Protein AF-A0A662TSQ7-F1 (afdb_monomer_lite)

Foldseek 3Di:
DKDFQPDKDKDAFQFKWKKKKKKKWAKADDADAPKWKWKFKDKQNQTFPVRDTDTQAHNVRHRDIGMDITIDGTDGGGIIMMTMMMDMPDDDMHIPPMDMDMDIGHD

Sequence (107 aa):
TYKPTGCNATINTDRDTAFIITYSAVSTTPFDVGNTLYIKCTIDGVDAEPGIDIPIADDTHVNLTATFTFYNASVPAGTHNIAIWFKSNGGNVSLNNQTLAVITLPA

Structure (mmCIF, N/CA/C/O backbone):
data_AF-A0A662TSQ7-F1
#
_entry.id   AF-A0A662TSQ7-F1
#
loop_
_atom_site.group_PDB
_atom_site.id
_atom_site.type_symbol
_atom_site.label_atom_id
_atom_site.label_alt_id
_atom_site.label_comp_id
_atom_site.label_asym_id
_atom_site.label_entity_id
_atom_site.label_seq_id
_atom_site.pdbx_PDB_ins_code
_atom_site.Cartn_x
_atom_site.Cartn_y
_atom_site.Cartn_z
_atom_site.occupancy
_atom_site.B_iso_or_equiv
_atom_site.auth_seq_id
_atom_site.auth_comp_id
_atom_site.auth_asym_id
_atom_site.auth_atom_id
_atom_site.pdbx_PDB_model_num
ATOM 1 N N . THR A 1 1 ? -4.130 0.922 -15.774 1.00 84.56 1 THR A N 1
ATOM 2 C CA . THR A 1 1 ? -5.180 0.431 -14.851 1.00 84.56 1 THR A CA 1
ATOM 3 C C . THR A 1 1 ? -4.536 -0.123 -13.602 1.00 84.56 1 THR A C 1
ATOM 5 O O . THR A 1 1 ? -3.464 -0.706 -13.728 1.00 84.56 1 THR A O 1
ATOM 8 N N . TYR A 1 2 ? -5.146 0.065 -12.430 1.00 91.69 2 TYR A N 1
ATOM 9 C CA . TYR A 1 2 ? -4.622 -0.509 -11.187 1.00 91.69 2 TYR A CA 1
ATOM 10 C C . TYR A 1 2 ? -4.823 -2.018 -11.127 1.00 91.69 2 TYR A C 1
ATOM 12 O O . TYR A 1 2 ? -5.822 -2.545 -11.618 1.00 91.69 2 TYR A O 1
ATOM 20 N N . LYS A 1 3 ? -3.868 -2.687 -10.491 1.00 91.50 3 LYS A N 1
ATOM 21 C CA . LYS A 1 3 ? -3.899 -4.103 -10.140 1.00 91.50 3 LYS A CA 1
ATOM 22 C C . LYS A 1 3 ? -3.537 -4.238 -8.655 1.00 91.50 3 LYS A C 1
ATOM 24 O O . LYS A 1 3 ? -2.717 -3.454 -8.176 1.00 91.50 3 LYS A O 1
ATOM 29 N N . PRO A 1 4 ? -4.133 -5.178 -7.908 1.00 92.06 4 PRO A N 1
ATOM 30 C CA . PRO A 1 4 ? -3.730 -5.420 -6.525 1.00 92.06 4 PRO A CA 1
ATOM 31 C C . PRO A 1 4 ? -2.325 -6.043 -6.500 1.00 92.06 4 PRO A C 1
ATOM 33 O O . PRO A 1 4 ? -2.028 -6.890 -7.343 1.00 92.06 4 PRO A O 1
ATOM 36 N N . THR A 1 5 ? -1.458 -5.652 -5.558 1.00 86.44 5 THR A N 1
ATOM 37 C CA . THR A 1 5 ? -0.082 -6.196 -5.486 1.00 86.44 5 THR A CA 1
ATOM 38 C C . THR A 1 5 ? -0.009 -7.611 -4.899 1.00 86.44 5 THR A C 1
ATOM 40 O O . THR A 1 5 ? 1.015 -8.278 -5.021 1.00 86.44 5 THR A O 1
ATOM 43 N N . GLY A 1 6 ? -1.094 -8.086 -4.284 1.00 84.19 6 GLY A N 1
ATOM 44 C CA . GLY A 1 6 ? -1.147 -9.339 -3.525 1.00 84.19 6 GLY A CA 1
ATOM 45 C C . GLY A 1 6 ? -0.920 -9.141 -2.024 1.00 84.19 6 GLY A C 1
ATOM 46 O O . GLY A 1 6 ? -1.378 -9.964 -1.238 1.00 84.19 6 GLY A O 1
ATOM 47 N N . CYS A 1 7 ? -0.318 -8.021 -1.610 1.00 92.12 7 CYS A N 1
ATOM 48 C CA . CYS A 1 7 ? -0.244 -7.622 -0.207 1.00 92.12 7 CYS A CA 1
ATOM 49 C C . CYS A 1 7 ? -1.526 -6.906 0.231 1.00 92.12 7 CYS A C 1
ATOM 51 O O . CYS A 1 7 ? -1.873 -5.832 -0.266 1.00 92.12 7 CYS A O 1
ATOM 53 N N . ASN A 1 8 ? -2.213 -7.507 1.195 1.00 96.00 8 ASN A N 1
ATOM 54 C CA . ASN A 1 8 ? -3.377 -6.953 1.871 1.00 96.00 8 ASN A CA 1
ATOM 55 C C . ASN A 1 8 ? -3.356 -7.366 3.347 1.00 96.00 8 ASN A C 1
ATOM 57 O O . ASN A 1 8 ? -2.596 -8.250 3.744 1.00 96.00 8 ASN A O 1
ATOM 61 N N . ALA A 1 9 ? -4.165 -6.695 4.158 1.00 97.06 9 ALA A N 1
ATOM 62 C CA . ALA A 1 9 ? -4.355 -7.032 5.558 1.00 97.06 9 ALA A CA 1
ATOM 63 C C . ALA A 1 9 ? -5.803 -6.765 5.970 1.00 97.06 9 ALA A C 1
ATOM 65 O O . ALA A 1 9 ? -6.417 -5.809 5.501 1.00 97.06 9 ALA A O 1
ATOM 66 N N . THR A 1 10 ? -6.317 -7.571 6.893 1.00 97.88 10 THR A N 1
ATOM 67 C CA . THR A 1 10 ? -7.575 -7.297 7.592 1.00 97.88 10 THR A CA 1
ATOM 68 C C . THR A 1 10 ? -7.256 -7.033 9.056 1.00 97.88 10 THR A C 1
ATOM 70 O O . THR A 1 10 ? -6.639 -7.870 9.716 1.00 97.88 10 THR A O 1
ATOM 73 N N . ILE A 1 11 ? -7.657 -5.866 9.553 1.00 97.56 11 ILE A N 1
ATOM 74 C CA . ILE A 1 11 ? -7.382 -5.400 10.914 1.00 97.56 11 ILE A CA 1
ATOM 75 C C . ILE A 1 11 ? -8.707 -5.216 11.646 1.00 97.56 11 ILE A C 1
ATOM 77 O O . ILE A 1 11 ? -9.641 -4.643 11.095 1.00 97.56 11 ILE A O 1
ATOM 81 N N . ASN A 1 12 ? -8.777 -5.698 12.886 1.00 97.19 12 ASN A N 1
ATOM 82 C CA . ASN A 1 12 ? -9.926 -5.504 13.766 1.00 97.19 12 ASN A CA 1
ATOM 83 C C . ASN A 1 12 ? -9.536 -4.567 14.906 1.00 97.19 12 ASN A C 1
ATOM 85 O O . ASN A 1 12 ? -8.540 -4.819 15.588 1.00 97.19 12 ASN A O 1
ATOM 89 N N . THR A 1 13 ? -10.330 -3.527 15.126 1.00 96.06 13 THR A N 1
ATOM 90 C CA . THR A 1 13 ? -10.159 -2.562 16.215 1.00 96.06 13 THR A CA 1
ATOM 91 C C . THR A 1 13 ? -11.418 -2.498 17.074 1.00 96.06 13 THR A C 1
ATOM 93 O O . THR A 1 13 ? -12.538 -2.618 16.583 1.00 96.06 13 THR A O 1
ATOM 96 N N . ASP A 1 14 ? -11.241 -2.328 18.381 1.00 95.88 14 ASP A N 1
ATOM 97 C CA . ASP A 1 14 ? -12.319 -2.206 19.372 1.00 95.88 14 ASP A CA 1
ATOM 98 C C . ASP A 1 14 ? -12.709 -0.746 19.665 1.00 95.88 14 ASP A C 1
ATOM 100 O O . ASP A 1 14 ? -13.674 -0.481 20.382 1.00 95.88 14 ASP A O 1
ATOM 104 N N . ARG A 1 15 ? -11.956 0.201 19.103 1.00 94.88 15 ARG A N 1
ATOM 105 C CA . ARG A 1 15 ? -12.117 1.650 19.238 1.00 94.88 15 ARG A CA 1
ATOM 106 C C . ARG A 1 15 ? -11.543 2.366 18.023 1.00 94.88 15 ARG A C 1
ATOM 108 O O . ARG A 1 15 ? -10.771 1.784 17.256 1.00 94.88 15 ARG A O 1
ATOM 115 N N . ASP A 1 16 ? -11.846 3.650 17.921 1.00 95.88 16 ASP A N 1
ATOM 116 C CA . ASP A 1 16 ? -11.269 4.523 16.907 1.00 95.88 16 ASP A CA 1
ATOM 117 C C . ASP A 1 16 ? -9.739 4.569 17.049 1.00 95.88 16 ASP A C 1
ATOM 119 O O . ASP A 1 16 ? -9.192 4.682 18.152 1.00 95.88 16 ASP A O 1
ATOM 123 N N . THR A 1 17 ? -9.043 4.385 15.930 1.00 96.62 17 THR A N 1
ATOM 124 C CA . THR A 1 17 ? -7.615 4.056 15.903 1.00 96.62 17 THR A CA 1
ATOM 125 C C . THR A 1 17 ? -6.941 4.714 14.700 1.00 96.62 17 THR A C 1
ATOM 127 O O . THR A 1 17 ? -7.460 4.675 13.587 1.00 96.62 17 THR A O 1
ATOM 130 N N . ALA A 1 18 ? -5.751 5.273 14.896 1.00 96.81 18 ALA A N 1
ATOM 131 C CA . ALA A 1 18 ? -4.878 5.711 13.816 1.00 96.81 18 ALA A CA 1
ATOM 132 C C . ALA A 1 18 ? -4.144 4.515 13.190 1.00 96.81 18 ALA A C 1
ATOM 134 O O . ALA A 1 18 ? -3.588 3.670 13.900 1.00 96.81 18 ALA A O 1
ATOM 135 N N . PHE A 1 19 ? -4.100 4.450 11.859 1.00 97.81 19 PHE A N 1
ATOM 136 C CA . PHE A 1 19 ? -3.359 3.428 11.117 1.00 97.81 19 PHE A CA 1
ATOM 137 C C . PHE A 1 19 ? -2.091 4.031 10.519 1.00 97.81 19 PHE A C 1
ATOM 139 O O . PHE A 1 19 ? -2.148 5.029 9.803 1.00 97.81 19 PHE A O 1
ATOM 146 N N . ILE A 1 20 ? -0.954 3.381 10.766 1.00 97.81 20 ILE A N 1
ATOM 147 C CA . ILE A 1 20 ? 0.308 3.611 10.060 1.00 97.81 20 ILE A CA 1
ATOM 148 C C . ILE A 1 20 ? 0.603 2.348 9.258 1.00 97.81 20 ILE A C 1
ATOM 150 O O . ILE A 1 20 ? 0.755 1.265 9.822 1.00 97.81 20 ILE A O 1
ATOM 154 N N . ILE A 1 21 ? 0.657 2.481 7.939 1.00 98.00 21 ILE A N 1
ATOM 155 C CA . ILE A 1 21 ? 0.750 1.361 7.008 1.00 98.00 21 ILE A CA 1
ATOM 156 C C . ILE A 1 21 ? 2.049 1.503 6.235 1.00 98.00 21 ILE A C 1
ATOM 158 O O . ILE A 1 21 ? 2.185 2.401 5.411 1.00 98.00 21 ILE A O 1
ATOM 162 N N . THR A 1 22 ? 2.995 0.605 6.468 1.00 97.69 22 THR A N 1
ATOM 163 C CA . THR A 1 22 ? 4.266 0.590 5.748 1.00 97.69 22 THR A CA 1
ATOM 164 C C . THR A 1 22 ? 4.250 -0.529 4.725 1.00 97.69 22 THR A C 1
ATOM 166 O O . THR A 1 22 ? 4.019 -1.689 5.066 1.00 97.69 22 THR A O 1
ATOM 169 N N . TYR A 1 23 ? 4.528 -0.192 3.473 1.00 97.38 23 TYR A N 1
ATOM 170 C CA . TYR A 1 23 ? 4.681 -1.151 2.391 1.00 97.38 23 TYR A CA 1
ATOM 171 C C . TYR A 1 23 ? 6.081 -1.050 1.801 1.00 97.38 23 TYR A C 1
ATOM 173 O O . TYR A 1 23 ? 6.560 0.051 1.529 1.00 97.38 23 TYR A O 1
ATOM 181 N N . SER A 1 24 ? 6.720 -2.190 1.572 1.00 96.00 24 SER A N 1
ATOM 182 C CA . SER A 1 24 ? 7.977 -2.270 0.839 1.00 96.00 24 SER A CA 1
ATOM 183 C C . SER A 1 24 ? 7.898 -3.306 -0.267 1.00 96.00 24 SER A C 1
ATOM 185 O O . SER A 1 24 ? 7.182 -4.300 -0.151 1.00 96.00 24 SER A O 1
ATOM 187 N N . ALA A 1 25 ? 8.630 -3.072 -1.351 1.00 94.75 25 ALA A N 1
ATOM 188 C CA . ALA A 1 25 ? 8.783 -4.040 -2.424 1.00 94.75 25 ALA A CA 1
ATOM 189 C C . ALA A 1 25 ? 10.036 -3.764 -3.252 1.00 94.75 25 ALA A C 1
ATOM 191 O O . ALA A 1 25 ? 10.594 -2.667 -3.227 1.00 94.75 25 ALA A O 1
ATOM 192 N N . VAL A 1 26 ? 10.437 -4.771 -4.022 1.00 91.62 26 VAL A N 1
ATOM 193 C CA . VAL A 1 26 ? 11.479 -4.674 -5.042 1.00 91.62 26 VAL A CA 1
ATOM 194 C C . VAL A 1 26 ? 10.818 -4.719 -6.409 1.00 91.62 26 VAL A C 1
ATOM 196 O O . VAL A 1 26 ? 10.149 -5.695 -6.753 1.00 91.62 26 VAL A O 1
ATOM 199 N N . SER A 1 27 ? 11.008 -3.675 -7.207 1.00 88.00 27 SER A N 1
ATOM 200 C CA . SER A 1 27 ? 10.638 -3.704 -8.619 1.00 88.00 27 SER A CA 1
ATOM 201 C C . SER A 1 27 ? 11.679 -4.513 -9.396 1.00 88.00 27 SER A C 1
ATOM 203 O O . SER A 1 27 ? 12.877 -4.388 -9.150 1.00 88.00 27 SER A O 1
ATOM 205 N N . THR A 1 28 ? 11.245 -5.371 -10.318 1.00 80.06 28 THR A N 1
ATOM 206 C CA . THR A 1 28 ? 12.166 -6.179 -11.134 1.00 80.06 28 THR A CA 1
ATOM 207 C C . THR A 1 28 ? 12.013 -5.908 -12.620 1.00 80.06 28 THR A C 1
ATOM 209 O O . THR A 1 28 ? 10.961 -5.463 -13.083 1.00 80.06 28 THR A O 1
ATOM 212 N N . THR A 1 29 ? 13.103 -6.143 -13.348 1.00 69.94 29 THR A N 1
ATOM 213 C CA . THR A 1 29 ? 13.211 -5.951 -14.795 1.00 69.94 29 THR A CA 1
ATOM 214 C C . THR A 1 29 ? 12.399 -6.985 -15.587 1.00 69.94 29 THR A C 1
ATOM 216 O O . THR A 1 29 ? 12.147 -8.086 -15.088 1.00 69.94 29 THR A O 1
ATOM 219 N N . PRO A 1 30 ? 12.027 -6.669 -16.844 1.00 66.06 30 PRO A N 1
ATOM 220 C CA . PRO A 1 30 ? 12.382 -5.462 -17.608 1.00 66.06 30 PRO A CA 1
ATOM 221 C C . PRO A 1 30 ? 11.524 -4.227 -17.273 1.00 66.06 30 PRO A C 1
ATOM 223 O O . PRO A 1 30 ? 10.303 -4.305 -17.211 1.00 66.06 30 PRO A O 1
ATOM 226 N N . PHE A 1 31 ? 12.176 -3.070 -17.115 1.00 74.50 31 PHE A N 1
ATOM 227 C CA . PHE A 1 31 ? 11.532 -1.759 -17.257 1.00 74.50 31 PHE A CA 1
ATOM 228 C C . PHE A 1 31 ? 11.871 -1.218 -18.640 1.00 74.50 31 PHE A C 1
ATOM 230 O O . PHE A 1 31 ? 13.048 -1.158 -18.996 1.00 74.50 31 PHE A O 1
ATOM 237 N N . ASP A 1 32 ? 10.860 -0.807 -19.401 1.00 76.88 32 ASP A N 1
ATOM 238 C CA . ASP A 1 32 ? 11.113 -0.005 -20.596 1.00 76.88 32 ASP A CA 1
ATOM 239 C C . ASP A 1 32 ? 11.440 1.439 -20.195 1.00 76.88 32 ASP A C 1
ATOM 241 O O . ASP A 1 32 ? 10.940 1.952 -19.190 1.00 76.88 32 ASP A O 1
ATOM 245 N N . VAL A 1 33 ? 12.275 2.092 -21.002 1.00 80.00 33 VAL A N 1
ATOM 246 C CA . VAL A 1 33 ? 12.682 3.490 -20.808 1.00 80.00 33 VAL A CA 1
ATOM 247 C C . VAL A 1 33 ? 11.454 4.405 -20.763 1.00 80.00 33 VAL A C 1
ATOM 249 O O . VAL A 1 33 ? 10.565 4.299 -21.609 1.00 80.00 33 VAL A O 1
ATOM 252 N N . GLY A 1 34 ? 11.418 5.316 -19.790 1.00 80.62 34 GLY A N 1
ATOM 253 C CA . GLY A 1 34 ? 10.302 6.235 -19.549 1.00 80.62 34 GLY A CA 1
ATOM 254 C C . GLY A 1 34 ? 9.130 5.647 -18.751 1.00 80.62 34 GLY A C 1
ATOM 255 O O . GLY A 1 34 ? 8.141 6.352 -18.516 1.00 80.62 34 GLY A O 1
ATOM 256 N N . ASN A 1 35 ? 9.216 4.386 -18.312 1.00 86.00 35 ASN A N 1
ATOM 257 C CA . ASN A 1 35 ? 8.182 3.793 -17.473 1.00 86.00 35 ASN A CA 1
ATOM 258 C C . ASN A 1 35 ? 8.383 4.117 -15.991 1.00 86.00 35 ASN A C 1
ATOM 260 O O . ASN A 1 35 ? 9.491 4.105 -15.462 1.00 86.00 35 ASN A O 1
ATOM 264 N N . THR A 1 36 ? 7.269 4.316 -15.298 1.00 89.38 36 THR A N 1
ATOM 265 C CA . THR A 1 36 ? 7.199 4.509 -13.856 1.00 89.38 36 THR A CA 1
ATOM 266 C C . THR A 1 36 ? 6.110 3.613 -13.288 1.00 89.38 36 THR A C 1
ATOM 268 O O . THR A 1 36 ? 4.961 3.602 -13.747 1.00 89.38 36 THR A O 1
ATOM 271 N N . LEU A 1 37 ? 6.487 2.862 -12.261 1.00 90.88 37 LEU A N 1
ATOM 272 C CA . LEU A 1 37 ? 5.577 2.082 -11.452 1.00 90.88 37 LEU A CA 1
ATOM 273 C C . LEU A 1 37 ? 5.116 2.939 -10.276 1.00 90.88 37 LEU A C 1
ATOM 275 O O . LEU A 1 37 ? 5.930 3.460 -9.516 1.00 90.88 37 LEU A O 1
ATOM 279 N N . TYR A 1 38 ? 3.806 3.030 -10.102 1.00 93.56 38 TYR A N 1
ATOM 280 C CA . TYR A 1 38 ? 3.178 3.734 -8.996 1.00 93.56 38 TYR A CA 1
ATOM 281 C C . TYR A 1 38 ? 2.459 2.759 -8.082 1.00 93.56 38 TYR A C 1
ATOM 283 O O . TYR A 1 38 ? 1.895 1.766 -8.552 1.00 93.56 38 TYR A O 1
ATOM 291 N N . ILE A 1 39 ? 2.415 3.089 -6.797 1.00 95.56 39 ILE A N 1
ATOM 292 C CA . ILE A 1 39 ? 1.598 2.410 -5.800 1.00 95.56 39 ILE A CA 1
ATOM 293 C C . ILE A 1 39 ? 0.622 3.372 -5.134 1.00 95.56 39 ILE A C 1
ATOM 295 O O . ILE A 1 39 ? 0.851 4.580 -5.078 1.00 95.56 39 ILE A O 1
ATOM 299 N N . LYS A 1 40 ? -0.440 2.800 -4.573 1.00 96.50 40 LYS A N 1
ATOM 300 C CA . LYS A 1 40 ? -1.312 3.465 -3.608 1.00 96.50 40 LYS A CA 1
ATOM 301 C C . LYS A 1 40 ? -1.842 2.467 -2.585 1.00 96.50 40 LYS A C 1
ATOM 303 O O . LYS A 1 40 ? -1.866 1.262 -2.844 1.00 96.50 40 LYS A O 1
ATOM 308 N N . CYS A 1 41 ? -2.292 2.976 -1.448 1.00 97.81 41 CYS A N 1
ATOM 309 C CA . CYS A 1 41 ? -2.902 2.195 -0.379 1.00 97.81 41 CYS A CA 1
ATOM 310 C C . CYS A 1 41 ? -4.365 2.599 -0.212 1.00 97.81 41 CYS A C 1
ATOM 312 O O . CYS A 1 41 ? -4.680 3.786 -0.264 1.00 97.81 41 CYS A O 1
ATOM 314 N N . THR A 1 42 ? -5.241 1.624 0.014 1.00 97.31 42 THR A N 1
ATOM 315 C CA . THR A 1 42 ? -6.647 1.865 0.350 1.00 97.31 42 THR A CA 1
ATOM 316 C C . THR A 1 42 ? -7.017 1.204 1.668 1.00 97.31 42 THR A C 1
ATOM 318 O O . THR A 1 42 ? -6.623 0.059 1.888 1.00 97.31 42 THR A O 1
ATOM 321 N N . ILE A 1 43 ? -7.844 1.874 2.469 1.00 97.62 43 ILE A N 1
ATOM 322 C CA . ILE A 1 43 ? -8.552 1.327 3.632 1.00 97.62 43 ILE A CA 1
ATOM 323 C C . ILE A 1 43 ? -10.037 1.283 3.258 1.00 97.62 43 ILE A C 1
ATOM 325 O O . ILE A 1 43 ? -10.616 2.309 2.910 1.00 97.62 43 ILE A O 1
ATOM 329 N N . ASP A 1 44 ? -10.636 0.094 3.235 1.00 96.69 44 ASP A N 1
ATOM 330 C CA . ASP A 1 44 ? -12.029 -0.142 2.817 1.00 96.69 44 ASP A CA 1
ATOM 331 C C . ASP A 1 44 ? -12.378 0.442 1.437 1.00 96.69 44 ASP A C 1
ATOM 333 O O . ASP A 1 44 ? -13.491 0.891 1.170 1.00 96.69 44 ASP A O 1
ATOM 337 N N . GLY A 1 45 ? -11.396 0.434 0.532 1.00 94.94 45 GLY A N 1
ATOM 338 C CA . GLY A 1 45 ? -11.531 0.970 -0.824 1.00 94.94 45 GLY A CA 1
ATOM 339 C C . GLY A 1 45 ? -11.364 2.489 -0.937 1.00 94.94 45 GLY A C 1
ATOM 340 O O . GLY A 1 45 ? -11.363 2.996 -2.057 1.00 94.94 45 GLY A O 1
ATOM 341 N N . VAL A 1 46 ? -11.172 3.204 0.174 1.00 95.88 46 VAL A N 1
ATOM 342 C CA . VAL A 1 46 ? -10.856 4.640 0.197 1.00 95.88 46 VAL A CA 1
ATOM 343 C C . VAL A 1 46 ? -9.345 4.828 0.261 1.00 95.88 46 VAL A C 1
ATOM 345 O O . VAL A 1 46 ? -8.673 4.137 1.024 1.00 95.88 46 VAL A O 1
ATOM 348 N N . ASP A 1 47 ? -8.797 5.741 -0.541 1.00 96.81 47 ASP A N 1
ATOM 349 C CA . ASP A 1 47 ? -7.356 6.002 -0.565 1.00 96.81 47 ASP A CA 1
ATOM 350 C C . ASP A 1 47 ? -6.875 6.517 0.807 1.00 96.81 47 ASP A C 1
ATOM 352 O O . ASP A 1 47 ? -7.457 7.435 1.384 1.00 96.81 47 ASP A O 1
ATOM 356 N N . ALA A 1 48 ? -5.818 5.900 1.339 1.00 97.06 48 ALA A N 1
ATOM 357 C CA . ALA A 1 48 ? -5.144 6.362 2.548 1.00 97.06 48 ALA A CA 1
ATOM 358 C C . ALA A 1 48 ? -4.225 7.549 2.225 1.00 97.06 48 ALA A C 1
ATOM 360 O O . ALA A 1 48 ? -3.733 7.668 1.098 1.00 97.06 48 ALA A O 1
ATOM 361 N N . GLU A 1 49 ? -3.934 8.393 3.216 1.00 96.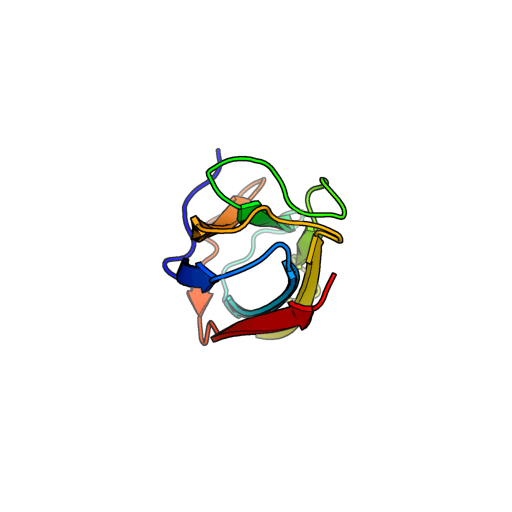69 49 GLU A N 1
ATOM 362 C CA . GLU A 1 49 ? -3.004 9.508 3.037 1.00 96.69 49 GLU A CA 1
ATOM 363 C C . GLU A 1 49 ? -1.626 8.978 2.607 1.00 96.69 49 GLU A C 1
ATOM 365 O O . GLU A 1 49 ? -1.154 7.977 3.162 1.00 96.69 49 GLU A O 1
ATOM 370 N N . PRO A 1 50 ? -0.971 9.602 1.611 1.00 95.62 50 PRO A N 1
ATOM 371 C CA . PRO A 1 50 ? -1.220 10.959 1.100 1.00 95.62 50 PRO A CA 1
ATOM 372 C C . PRO A 1 50 ? -2.298 11.095 0.002 1.00 95.62 50 PRO A C 1
ATOM 374 O O . PRO A 1 50 ? -2.384 12.143 -0.633 1.00 95.62 50 PRO A O 1
ATOM 377 N N . GLY A 1 51 ? -3.074 10.049 -0.306 1.00 93.62 51 GLY A N 1
ATOM 378 C CA . GLY A 1 51 ? -4.181 10.128 -1.272 1.00 93.62 51 GLY A CA 1
ATOM 379 C C . GLY A 1 51 ? -3.750 10.316 -2.733 1.00 93.62 51 GLY A C 1
ATOM 380 O O . GLY A 1 51 ? -4.565 10.663 -3.586 1.00 93.62 51 GLY A O 1
ATOM 381 N N . ILE A 1 52 ? -2.467 10.101 -3.029 1.00 93.31 52 ILE A N 1
ATOM 382 C CA . ILE A 1 52 ? -1.878 10.245 -4.362 1.00 93.31 52 ILE A CA 1
ATOM 383 C C . ILE A 1 52 ? -1.112 8.986 -4.761 1.00 93.31 52 ILE A C 1
ATOM 385 O O . ILE A 1 52 ? -0.742 8.157 -3.929 1.00 93.31 52 ILE A O 1
ATOM 389 N N . ASP A 1 53 ? -0.831 8.873 -6.055 1.00 94.06 53 ASP A N 1
ATOM 390 C CA . ASP A 1 53 ? 0.065 7.852 -6.578 1.00 94.06 53 ASP A CA 1
ATOM 391 C C . ASP A 1 53 ? 1.512 8.132 -6.207 1.00 94.06 53 ASP A C 1
ATOM 393 O O . ASP A 1 53 ? 2.054 9.192 -6.523 1.00 94.06 53 ASP A O 1
ATOM 397 N N . ILE A 1 54 ? 2.159 7.142 -5.605 1.00 93.81 54 ILE A N 1
ATOM 398 C CA . ILE A 1 54 ? 3.550 7.244 -5.182 1.00 93.81 54 ILE A CA 1
ATOM 399 C C . ILE A 1 54 ? 4.432 6.442 -6.141 1.00 93.81 54 ILE A C 1
ATOM 401 O O . ILE A 1 54 ? 4.195 5.241 -6.301 1.00 93.81 54 ILE A O 1
ATOM 405 N N . PRO A 1 55 ? 5.435 7.058 -6.795 1.00 91.88 55 PRO A N 1
ATOM 406 C CA . PRO A 1 55 ? 6.363 6.328 -7.648 1.00 91.88 55 PRO A CA 1
ATOM 407 C C . PRO A 1 55 ? 7.238 5.416 -6.784 1.00 91.88 55 PRO A C 1
ATOM 409 O O . PRO A 1 55 ? 7.957 5.886 -5.906 1.00 91.88 55 PRO A O 1
ATOM 412 N N . ILE A 1 56 ? 7.168 4.109 -7.027 1.00 90.81 56 ILE A N 1
ATOM 413 C CA . ILE A 1 56 ? 7.971 3.104 -6.316 1.00 90.81 56 ILE A CA 1
ATOM 414 C C . ILE A 1 56 ? 9.227 2.706 -7.095 1.00 90.81 56 ILE A C 1
ATOM 416 O O . ILE A 1 56 ? 10.204 2.268 -6.496 1.00 90.81 56 ILE A O 1
ATOM 420 N N . ALA A 1 57 ? 9.203 2.844 -8.420 1.00 89.50 57 ALA A N 1
ATOM 421 C CA . ALA A 1 57 ? 10.331 2.550 -9.291 1.00 89.50 57 ALA A CA 1
ATOM 422 C C . ALA A 1 57 ? 10.148 3.209 -10.660 1.00 89.50 57 ALA A C 1
ATOM 424 O O . ALA A 1 57 ? 9.019 3.403 -11.117 1.00 89.50 57 ALA A O 1
ATOM 425 N N . ASP A 1 58 ? 11.260 3.483 -11.326 1.00 87.56 58 ASP A N 1
ATOM 426 C CA . ASP A 1 58 ? 11.334 3.955 -12.707 1.00 87.56 58 ASP A CA 1
ATOM 427 C C . ASP A 1 58 ? 12.455 3.215 -13.455 1.00 87.56 58 ASP A C 1
ATOM 429 O O . ASP A 1 58 ? 13.090 2.320 -12.898 1.00 87.56 58 ASP A O 1
ATOM 433 N N . ASP A 1 59 ? 12.693 3.573 -14.714 1.00 82.44 59 ASP A N 1
ATOM 434 C CA . ASP A 1 59 ? 13.727 2.991 -15.576 1.00 82.44 59 ASP A CA 1
ATOM 435 C C . ASP A 1 59 ? 15.173 3.199 -15.085 1.00 82.44 59 ASP A C 1
ATOM 437 O O . ASP A 1 59 ? 16.076 2.478 -15.514 1.00 82.44 59 ASP A O 1
ATOM 441 N N . THR A 1 60 ? 15.398 4.126 -14.153 1.00 83.50 60 THR A N 1
ATOM 442 C CA . THR A 1 60 ? 16.697 4.384 -13.510 1.00 83.50 60 THR A CA 1
ATOM 443 C C . THR A 1 60 ? 16.811 3.792 -12.099 1.00 83.50 60 THR A C 1
ATOM 445 O O . THR A 1 60 ? 17.922 3.553 -11.623 1.00 83.50 60 THR A O 1
ATOM 448 N N . HIS A 1 61 ? 15.685 3.472 -11.457 1.00 83.94 61 HIS A N 1
ATOM 449 C CA . HIS A 1 61 ? 15.580 2.950 -10.090 1.00 83.94 61 HIS A CA 1
ATOM 450 C C . HIS A 1 61 ? 14.903 1.570 -10.060 1.00 83.94 61 HIS A C 1
ATOM 452 O O . HIS A 1 61 ? 13.912 1.341 -9.361 1.00 83.94 61 HIS A O 1
ATOM 458 N N . VAL A 1 62 ? 15.458 0.629 -10.825 1.00 81.31 62 VAL A N 1
ATOM 459 C CA . VAL A 1 62 ? 15.025 -0.777 -10.863 1.00 81.31 62 VAL A CA 1
ATOM 460 C C . VAL A 1 62 ? 15.856 -1.665 -9.941 1.00 81.31 62 VAL A C 1
ATOM 462 O O . VAL A 1 62 ? 17.027 -1.391 -9.693 1.00 81.31 62 VAL A O 1
ATOM 465 N N . ASN A 1 63 ? 15.281 -2.781 -9.481 1.00 83.81 63 ASN A N 1
ATOM 466 C CA . ASN A 1 63 ? 15.936 -3.757 -8.596 1.00 83.81 63 ASN A CA 1
ATOM 467 C C . ASN A 1 63 ? 16.383 -3.178 -7.242 1.00 83.81 63 ASN A C 1
ATOM 469 O O . ASN A 1 63 ? 17.283 -3.717 -6.597 1.00 83.81 63 ASN A O 1
ATOM 473 N N . LEU A 1 64 ? 15.737 -2.100 -6.796 1.00 85.25 64 LEU A N 1
ATOM 474 C CA . LEU A 1 64 ? 15.932 -1.506 -5.479 1.00 85.25 64 LEU A CA 1
ATOM 475 C C . LEU A 1 64 ? 14.720 -1.799 -4.597 1.00 85.25 64 LEU A C 1
ATOM 477 O O . LEU A 1 64 ? 13.580 -1.788 -5.064 1.00 85.25 64 LEU A O 1
ATOM 481 N N . THR A 1 65 ? 14.969 -2.045 -3.311 1.00 91.56 65 THR A N 1
ATOM 482 C CA . THR A 1 65 ? 13.897 -2.072 -2.316 1.00 91.56 65 THR A CA 1
ATOM 483 C C . THR A 1 65 ? 13.471 -0.644 -2.031 1.00 91.56 65 THR A C 1
ATOM 485 O O . THR A 1 65 ? 14.268 0.156 -1.541 1.00 91.56 65 THR A O 1
ATOM 488 N N . ALA A 1 66 ? 12.207 -0.347 -2.288 1.00 92.94 66 ALA A N 1
ATOM 489 C CA . ALA A 1 66 ? 11.594 0.920 -1.935 1.00 92.94 66 ALA A CA 1
ATOM 490 C C . ALA A 1 66 ? 10.513 0.687 -0.878 1.00 92.94 66 ALA A C 1
ATOM 492 O O . ALA A 1 66 ? 9.808 -0.324 -0.910 1.00 92.94 66 ALA A O 1
ATOM 493 N N . THR A 1 67 ? 10.409 1.624 0.063 1.00 95.44 67 THR A N 1
ATOM 494 C CA . THR A 1 67 ? 9.513 1.544 1.219 1.00 95.44 67 THR A CA 1
ATOM 495 C C . THR A 1 67 ? 8.742 2.845 1.353 1.00 95.44 67 THR A C 1
ATOM 497 O O . THR A 1 67 ? 9.335 3.921 1.302 1.00 95.44 67 THR A O 1
ATOM 500 N N . PHE A 1 68 ? 7.436 2.742 1.574 1.00 96.00 68 PHE A N 1
ATOM 501 C CA . PHE A 1 68 ? 6.538 3.880 1.718 1.00 96.00 68 PHE A CA 1
ATOM 502 C C . PHE A 1 68 ? 5.596 3.691 2.891 1.00 96.00 68 PHE A C 1
ATOM 504 O O . PHE A 1 68 ? 5.167 2.574 3.185 1.00 96.00 68 PHE A O 1
ATOM 511 N N . THR A 1 69 ? 5.253 4.809 3.521 1.00 97.31 69 THR A N 1
ATOM 512 C CA . THR A 1 69 ? 4.303 4.855 4.625 1.00 97.31 69 THR A CA 1
ATOM 513 C C . THR A 1 69 ? 3.057 5.603 4.186 1.00 97.31 69 THR A C 1
ATOM 515 O O . THR A 1 69 ? 3.138 6.728 3.696 1.00 97.31 69 THR A O 1
ATOM 518 N N . PHE A 1 70 ? 1.913 4.973 4.404 1.00 97.81 70 PHE A N 1
ATOM 519 C CA . PHE A 1 70 ? 0.587 5.555 4.296 1.00 97.81 70 PHE A CA 1
ATOM 520 C C . PHE A 1 70 ? 0.003 5.702 5.694 1.00 97.81 70 PHE A C 1
ATOM 522 O O . PHE A 1 70 ? 0.384 4.964 6.609 1.00 97.81 70 PHE A O 1
ATOM 529 N N . TYR A 1 71 ? -0.925 6.633 5.874 1.00 96.75 71 TYR A N 1
ATOM 530 C CA . TYR A 1 71 ? -1.540 6.827 7.180 1.00 96.75 71 TYR A CA 1
ATOM 531 C C . TYR A 1 71 ? -3.022 7.179 7.094 1.00 96.75 71 TYR A C 1
ATOM 533 O O . TYR A 1 71 ? -3.528 7.633 6.071 1.00 96.75 71 TYR A O 1
ATOM 541 N N . ASN A 1 72 ? -3.727 6.947 8.194 1.00 96.56 72 ASN A N 1
ATOM 542 C CA . ASN A 1 72 ? -5.046 7.511 8.433 1.00 96.56 72 ASN A CA 1
ATOM 543 C C . ASN A 1 72 ? -5.160 7.828 9.926 1.00 96.56 72 ASN A C 1
ATOM 545 O O . ASN A 1 72 ? -4.890 6.965 10.761 1.00 96.56 72 ASN A O 1
ATOM 549 N N . ALA A 1 73 ? -5.477 9.079 10.258 1.00 94.25 73 ALA A N 1
ATOM 550 C CA . ALA A 1 73 ? -5.398 9.581 11.628 1.00 94.25 73 ALA A CA 1
ATOM 551 C C . ALA A 1 73 ? -6.536 9.080 12.527 1.00 94.25 73 ALA A C 1
ATOM 553 O O . ALA A 1 73 ? -6.370 9.041 13.740 1.00 94.25 73 ALA A O 1
ATOM 554 N N . SER A 1 74 ? -7.679 8.703 11.948 1.00 93.88 74 SER A N 1
ATOM 555 C CA . SER A 1 74 ? -8.799 8.156 12.708 1.00 93.88 74 SER A CA 1
ATOM 556 C C . SER A 1 74 ? -9.640 7.242 11.827 1.00 93.88 74 SER A C 1
ATOM 558 O O . SER A 1 74 ? -10.361 7.687 10.933 1.00 93.88 74 SER A O 1
ATOM 560 N N . VAL A 1 75 ? -9.513 5.944 12.078 1.00 95.38 75 VAL A N 1
ATOM 561 C CA . VAL A 1 75 ? -10.343 4.890 11.502 1.00 95.38 75 VAL A CA 1
ATOM 562 C C . VAL A 1 75 ? -11.315 4.435 12.594 1.00 95.38 75 VAL A C 1
ATOM 564 O O . VAL A 1 75 ? -10.837 4.103 13.683 1.00 95.38 75 VAL A O 1
ATOM 567 N N . PRO A 1 76 ? -12.644 4.436 12.355 1.00 96.31 76 PRO A N 1
ATOM 568 C CA . PRO A 1 76 ? -13.627 4.009 13.350 1.00 96.31 76 PRO A CA 1
ATOM 569 C C . PRO A 1 76 ? -13.360 2.604 13.900 1.00 96.31 76 PRO A C 1
ATOM 571 O O . PRO A 1 76 ? -12.687 1.804 13.263 1.00 96.31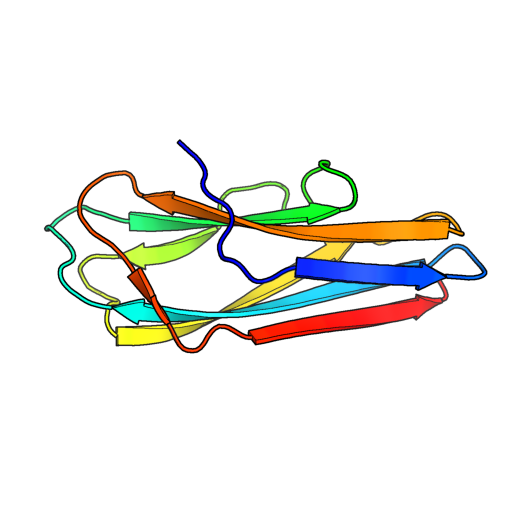 76 PRO A O 1
ATOM 574 N N . ALA A 1 77 ? -13.918 2.272 15.062 1.00 96.94 77 ALA A N 1
ATOM 575 C CA . ALA A 1 77 ? -13.910 0.890 15.544 1.00 96.94 77 ALA A CA 1
ATOM 576 C C . ALA A 1 77 ? -14.564 -0.067 14.527 1.00 96.94 77 ALA A C 1
ATOM 578 O O . ALA A 1 77 ? -15.692 0.171 14.081 1.00 96.94 77 ALA A O 1
ATOM 579 N N . GLY A 1 78 ? -13.904 -1.180 14.204 1.00 97.50 78 GLY A N 1
ATOM 580 C CA . GLY A 1 78 ? -14.468 -2.171 13.294 1.00 97.50 78 GLY A CA 1
ATOM 581 C C . GLY A 1 78 ? -13.449 -3.077 12.613 1.00 97.50 78 GLY A C 1
ATOM 582 O O . GLY A 1 78 ? -12.287 -3.180 13.005 1.00 97.50 78 GLY A O 1
ATOM 583 N N . THR A 1 79 ? -13.928 -3.778 11.585 1.00 98.25 79 THR A N 1
ATOM 584 C CA . THR A 1 79 ? -13.102 -4.583 10.682 1.00 98.25 79 THR A CA 1
ATOM 585 C C . THR A 1 79 ? -12.770 -3.760 9.446 1.00 98.25 79 THR A C 1
ATOM 587 O O . THR A 1 79 ? -13.677 -3.353 8.723 1.00 98.25 79 THR A O 1
ATOM 590 N N . HIS A 1 80 ? -11.478 -3.587 9.178 1.00 97.88 80 HIS A N 1
ATOM 591 C CA . HIS A 1 80 ? -10.971 -2.780 8.072 1.00 97.88 80 HIS A CA 1
ATOM 592 C C . HIS A 1 80 ? -10.083 -3.603 7.152 1.00 97.88 80 HIS A C 1
ATOM 594 O O . HIS A 1 80 ? -9.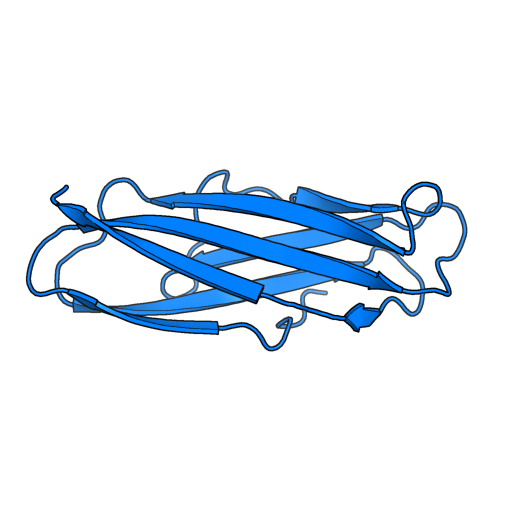208 -4.346 7.607 1.00 97.88 80 HIS A O 1
ATOM 600 N N . ASN A 1 81 ? -10.286 -3.442 5.848 1.00 97.94 81 ASN A N 1
ATOM 601 C CA . ASN A 1 81 ? -9.495 -4.098 4.817 1.00 97.94 81 ASN A CA 1
ATOM 602 C C . ASN A 1 81 ? -8.515 -3.111 4.194 1.00 97.94 81 ASN A C 1
ATOM 604 O O . ASN A 1 81 ? -8.902 -2.111 3.593 1.00 97.94 81 ASN A O 1
ATOM 608 N N . ILE A 1 82 ? -7.233 -3.430 4.306 1.00 98.06 82 ILE A N 1
ATOM 609 C CA . ILE A 1 82 ? -6.129 -2.660 3.751 1.00 98.06 82 ILE A CA 1
ATOM 610 C C . ILE A 1 82 ? -5.628 -3.380 2.509 1.00 98.06 82 ILE A C 1
ATOM 612 O O . ILE A 1 82 ? -5.338 -4.576 2.551 1.00 98.06 82 ILE A O 1
ATOM 616 N N . ALA A 1 83 ? -5.487 -2.653 1.407 1.00 97.12 83 ALA A N 1
ATOM 617 C CA . ALA A 1 83 ? -4.963 -3.196 0.162 1.00 97.12 83 ALA A CA 1
ATOM 618 C C . ALA A 1 83 ? -3.948 -2.246 -0.471 1.00 97.12 83 ALA A C 1
ATOM 620 O O . ALA A 1 83 ? -4.157 -1.032 -0.506 1.00 97.12 83 ALA A O 1
ATOM 621 N N . ILE A 1 84 ? -2.873 -2.821 -1.011 1.00 97.50 84 ILE A N 1
ATOM 622 C CA . ILE A 1 84 ? -1.919 -2.099 -1.846 1.00 97.50 84 ILE A CA 1
ATOM 623 C C . ILE A 1 84 ? -2.233 -2.377 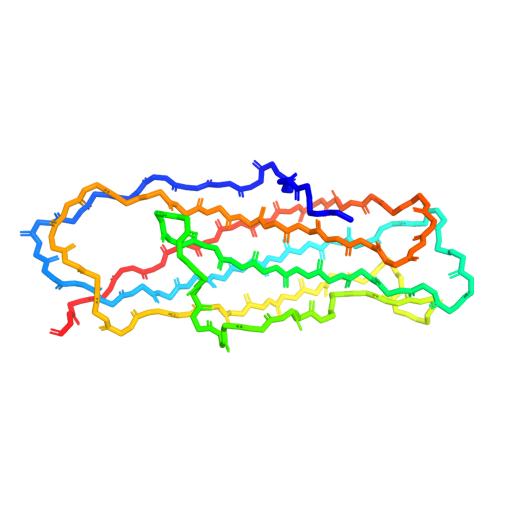-3.314 1.00 97.50 84 ILE A C 1
ATOM 625 O O . ILE A 1 84 ? -2.419 -3.518 -3.751 1.00 97.50 84 ILE A O 1
ATOM 629 N N . TRP A 1 85 ? -2.275 -1.301 -4.086 1.00 95.62 85 TRP A N 1
ATOM 630 C CA . TRP A 1 85 ? -2.511 -1.321 -5.518 1.00 95.62 85 TRP A CA 1
ATOM 631 C C . TRP A 1 85 ? -1.290 -0.786 -6.232 1.00 95.62 85 TRP A C 1
ATOM 633 O O . TRP A 1 85 ? -0.621 0.115 -5.734 1.00 95.62 85 TRP A O 1
ATOM 643 N N . PHE A 1 86 ? -1.045 -1.291 -7.433 1.00 93.25 86 PHE A N 1
ATOM 644 C CA . PHE A 1 86 ? -0.023 -0.760 -8.314 1.00 93.25 86 PHE A CA 1
ATOM 645 C C . PHE A 1 86 ? -0.574 -0.477 -9.704 1.00 93.25 86 PHE A C 1
ATOM 647 O O . PHE A 1 86 ? -1.524 -1.113 -10.168 1.00 93.25 86 PHE A O 1
ATOM 654 N N . LYS A 1 87 ? 0.054 0.468 -10.394 1.00 92.00 87 LYS A N 1
ATOM 655 C CA . LYS A 1 87 ? -0.133 0.698 -11.825 1.00 92.00 87 LYS A CA 1
ATOM 656 C C . LYS A 1 87 ? 1.206 1.029 -12.463 1.00 92.00 87 LYS A C 1
ATOM 658 O O . LYS A 1 87 ? 2.035 1.684 -11.845 1.00 92.00 87 LYS A O 1
ATOM 663 N N . SER A 1 88 ? 1.379 0.625 -13.713 1.00 88.94 88 SER A N 1
ATOM 664 C CA . SER A 1 88 ? 2.474 1.100 -14.557 1.00 88.94 88 SER A CA 1
ATOM 665 C C . SER A 1 88 ? 1.902 1.927 -15.705 1.00 88.94 88 SER A C 1
ATOM 667 O O . SER A 1 88 ? 0.788 1.648 -16.165 1.00 88.94 88 SER A O 1
ATOM 669 N N . ASN A 1 89 ? 2.640 2.938 -16.158 1.00 86.88 89 ASN A N 1
ATOM 670 C CA . ASN A 1 89 ? 2.346 3.677 -17.392 1.00 86.88 89 ASN A CA 1
ATOM 671 C C . ASN A 1 89 ? 2.847 2.945 -18.661 1.00 86.88 89 ASN A C 1
ATOM 673 O O . ASN A 1 89 ? 2.490 3.353 -19.762 1.00 86.88 89 ASN A O 1
ATOM 677 N N . GLY A 1 90 ? 3.587 1.841 -18.512 1.00 76.62 90 GLY A N 1
ATOM 678 C CA . GLY A 1 90 ? 4.042 0.977 -19.604 1.00 76.62 90 GLY A CA 1
ATOM 679 C C . G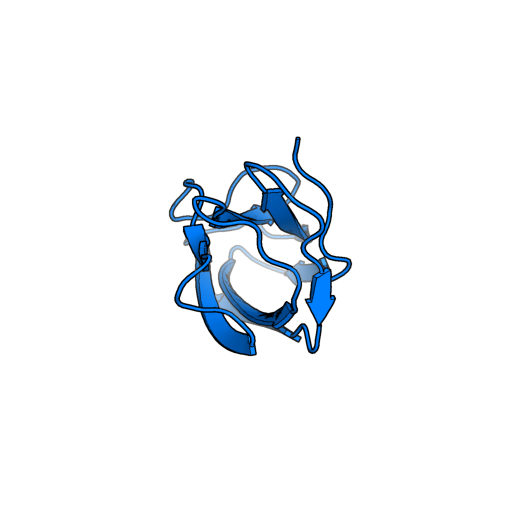LY A 1 90 ? 4.845 -0.235 -19.110 1.00 76.62 90 GLY A C 1
ATOM 680 O O . GLY A 1 90 ? 5.173 -0.331 -17.926 1.00 76.62 90 GLY A O 1
ATOM 681 N N . GLY A 1 91 ? 5.142 -1.176 -20.007 1.00 70.50 91 GLY A N 1
ATOM 682 C CA . GLY A 1 91 ? 6.033 -2.315 -19.750 1.00 70.50 91 GLY A CA 1
ATOM 683 C C . GLY A 1 91 ? 5.524 -3.423 -18.824 1.00 70.50 91 GLY A C 1
ATOM 684 O O . GLY A 1 91 ? 4.464 -3.339 -18.197 1.00 70.50 91 GLY A O 1
ATOM 685 N N . ASN A 1 92 ? 6.308 -4.502 -18.763 1.00 70.50 92 ASN A N 1
ATOM 686 C CA . ASN A 1 92 ? 6.056 -5.674 -17.923 1.00 70.50 92 ASN A CA 1
ATOM 687 C C . ASN A 1 92 ? 6.821 -5.556 -16.604 1.00 70.50 92 ASN A C 1
ATOM 689 O O . ASN A 1 92 ? 7.889 -6.137 -16.442 1.00 70.50 92 ASN A O 1
ATOM 693 N N . VAL A 1 93 ? 6.254 -4.825 -15.648 1.00 73.12 93 VAL A N 1
ATOM 694 C CA . VAL A 1 93 ? 6.861 -4.667 -14.324 1.00 73.12 93 VAL A CA 1
ATOM 695 C C . VAL A 1 93 ? 6.285 -5.680 -13.338 1.00 73.12 93 VAL A C 1
ATOM 697 O O . VAL A 1 93 ? 5.065 -5.808 -13.208 1.00 73.12 93 VAL A O 1
ATOM 700 N N . SER A 1 94 ? 7.171 -6.364 -12.611 1.00 82.62 94 SER A N 1
ATOM 701 C CA . SER A 1 94 ? 6.812 -7.254 -11.501 1.00 82.62 94 SER A CA 1
ATOM 702 C C . SER A 1 94 ? 7.324 -6.701 -10.171 1.00 82.62 94 SER A C 1
ATOM 704 O O . SER A 1 94 ? 8.443 -6.190 -10.092 1.00 82.62 94 SER A O 1
ATOM 706 N N . LEU A 1 95 ? 6.503 -6.826 -9.126 1.00 88.06 95 LEU A N 1
ATOM 707 C CA . LEU A 1 95 ? 6.847 -6.485 -7.745 1.00 88.06 95 LEU A CA 1
ATOM 708 C C . LEU A 1 95 ? 7.152 -7.761 -6.958 1.00 88.06 95 LEU A C 1
ATOM 710 O O . LEU A 1 95 ? 6.271 -8.599 -6.766 1.00 88.06 95 LEU A O 1
ATOM 714 N N . ASN A 1 96 ? 8.379 -7.870 -6.461 1.00 90.19 96 ASN A N 1
ATOM 715 C CA . ASN A 1 96 ? 8.874 -8.997 -5.677 1.00 90.19 96 ASN A CA 1
ATOM 716 C C . ASN A 1 96 ? 9.202 -8.566 -4.242 1.00 90.19 96 ASN A C 1
ATOM 718 O O . ASN A 1 96 ? 9.266 -7.375 -3.940 1.00 90.19 96 ASN A O 1
ATOM 722 N N . ASN A 1 97 ? 9.425 -9.549 -3.363 1.00 92.56 97 ASN A N 1
ATOM 723 C CA . ASN A 1 97 ? 9.834 -9.349 -1.965 1.00 92.56 97 ASN A CA 1
ATOM 724 C C . ASN A 1 97 ? 8.969 -8.316 -1.230 1.00 92.56 97 ASN A C 1
ATOM 726 O O . ASN A 1 97 ? 9.470 -7.447 -0.517 1.00 92.56 97 ASN A O 1
ATOM 730 N N . GLN A 1 98 ? 7.662 -8.392 -1.465 1.00 94.62 98 GLN A N 1
ATOM 731 C CA . GLN A 1 98 ? 6.715 -7.430 -0.937 1.00 94.62 98 GLN A CA 1
ATOM 732 C C . GLN A 1 98 ? 6.479 -7.685 0.553 1.00 94.62 98 GLN A C 1
ATOM 734 O O . GLN A 1 98 ? 6.317 -8.831 0.971 1.00 94.62 98 GLN A O 1
ATOM 739 N N . THR A 1 99 ? 6.436 -6.623 1.351 1.00 96.06 99 THR A N 1
ATOM 740 C CA . THR A 1 99 ? 6.093 -6.682 2.776 1.00 96.06 99 THR A CA 1
ATOM 741 C C . THR A 1 99 ? 5.089 -5.586 3.094 1.00 96.06 99 THR A C 1
ATOM 743 O O . THR A 1 99 ? 5.235 -4.453 2.642 1.00 96.06 99 THR A O 1
ATOM 746 N N . LEU A 1 100 ? 4.079 -5.919 3.894 1.00 97.62 100 LEU A N 1
ATOM 747 C CA . LEU A 1 100 ? 3.098 -4.979 4.423 1.00 97.62 100 LEU A CA 1
ATOM 748 C C . LEU A 1 100 ? 3.101 -5.085 5.946 1.00 97.62 100 LEU A C 1
ATOM 750 O O . LEU A 1 100 ? 2.942 -6.175 6.492 1.00 97.62 100 LEU A O 1
ATOM 754 N N . ALA A 1 101 ? 3.267 -3.954 6.618 1.00 97.62 101 ALA A N 1
ATOM 755 C CA . ALA A 1 101 ? 3.136 -3.833 8.058 1.00 97.62 101 ALA A CA 1
ATOM 756 C C . ALA A 1 101 ? 2.065 -2.794 8.372 1.00 97.62 101 ALA A C 1
ATOM 758 O O . ALA A 1 101 ? 2.026 -1.729 7.757 1.00 97.62 101 ALA A O 1
ATOM 759 N N . VAL A 1 102 ? 1.210 -3.101 9.342 1.00 97.62 102 VAL A N 1
ATOM 760 C CA . VAL A 1 102 ? 0.184 -2.180 9.826 1.00 97.62 102 VAL A CA 1
ATOM 761 C C . VAL A 1 102 ? 0.363 -2.022 11.322 1.00 97.62 102 VAL A C 1
ATOM 763 O O . VAL A 1 102 ? 0.388 -3.006 12.058 1.00 97.62 102 VAL A O 1
ATOM 766 N N . ILE A 1 103 ? 0.503 -0.778 11.759 1.00 96.81 103 ILE A N 1
ATOM 767 C CA . ILE A 1 103 ? 0.576 -0.399 13.163 1.00 96.81 103 ILE A CA 1
ATOM 768 C C . ILE A 1 103 ? -0.698 0.370 13.489 1.00 96.81 103 ILE A C 1
ATOM 770 O O . ILE A 1 103 ? -1.037 1.348 12.825 1.00 96.81 103 ILE A O 1
ATOM 774 N N . THR A 1 104 ? -1.384 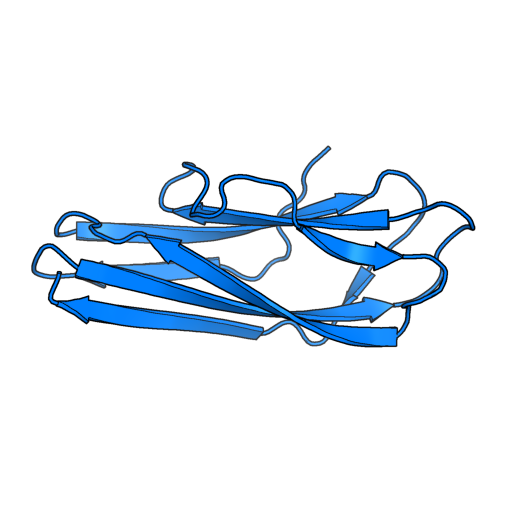-0.085 14.527 1.00 96.56 104 THR A N 1
ATOM 775 C CA . THR A 1 104 ? -2.576 0.548 15.086 1.00 96.56 104 THR A CA 1
ATOM 776 C C . THR A 1 104 ? -2.206 1.312 16.347 1.00 96.56 104 THR A C 1
ATOM 778 O O . THR A 1 104 ? -1.596 0.740 17.254 1.00 96.56 104 THR A O 1
ATOM 781 N N . LEU A 1 105 ? -2.595 2.579 16.431 1.00 94.06 105 LEU A N 1
ATOM 782 C CA . LEU A 1 105 ? -2.393 3.428 17.604 1.00 94.06 105 LEU A CA 1
ATOM 783 C C . LEU A 1 105 ? -3.747 3.968 18.075 1.00 94.06 105 LEU A C 1
ATOM 785 O O . LEU A 1 105 ? -4.577 4.275 17.224 1.00 94.06 105 LEU A O 1
ATOM 789 N N . PRO A 1 106 ? -3.992 4.121 19.388 1.00 88.62 106 PRO A N 1
ATOM 790 C CA . PRO A 1 106 ? -5.161 4.864 19.854 1.00 88.62 106 PRO A CA 1
ATOM 791 C C . PRO A 1 106 ? -5.218 6.235 19.165 1.00 88.62 106 PRO A C 1
ATOM 793 O O . PRO A 1 106 ? -4.186 6.911 19.108 1.00 88.62 106 PRO A O 1
ATOM 796 N N . ALA A 1 107 ? -6.380 6.585 18.607 1.00 75.50 107 ALA A N 1
ATOM 797 C CA . ALA A 1 107 ? -6.615 7.895 17.999 1.00 75.50 107 ALA A CA 1
ATOM 798 C C . ALA A 1 107 ? -6.775 8.995 19.062 1.00 75.50 107 ALA A C 1
ATOM 800 O O . ALA A 1 107 ? -7.263 8.682 20.176 1.00 75.50 107 ALA A O 1
#

Radius of gyration: 14.46 Å; chains: 1; bounding box: 31×20×41 Å

Secondary structure (DSSP, 8-state):
--EEEEEEEEEEESS-EEEEEEEEEEEESPPPTT-EEEEEEEETTEEPBT-S-EEEEESSS-S-EEEEEEEEEEE-SEEEEEEEEEEESSS--EEEEEEEEEEEEE-

pLDDT: mean 91.46, std 7.5, range [66.06, 98.25]